Protein AF-A0A372F3M9-F1 (afdb_monomer_lite)

Structure (mmCIF, N/CA/C/O backbone):
data_AF-A0A372F3M9-F1
#
_entry.id   AF-A0A372F3M9-F1
#
loop_
_atom_site.group_PDB
_atom_site.id
_atom_site.type_symbol
_atom_site.label_atom_id
_atom_site.label_alt_id
_atom_site.label_comp_id
_atom_site.label_asym_id
_atom_site.label_entity_id
_atom_site.label_seq_id
_atom_site.pdbx_PDB_ins_code
_atom_site.Cartn_x
_atom_site.Cartn_y
_atom_site.Cartn_z
_atom_site.occupancy
_atom_site.B_iso_or_equiv
_atom_site.auth_seq_id
_atom_site.auth_comp_id
_atom_site.auth_asym_id
_atom_site.auth_atom_id
_atom_site.pdbx_PDB_model_num
ATOM 1 N N . MET A 1 1 ? -15.211 4.109 11.222 1.00 83.38 1 MET A N 1
ATOM 2 C CA . MET A 1 1 ? -14.859 4.127 9.775 1.00 83.38 1 MET A CA 1
ATOM 3 C C . MET A 1 1 ? -13.417 4.580 9.671 1.00 83.38 1 MET A C 1
ATOM 5 O O . MET A 1 1 ? -13.068 5.507 10.388 1.00 83.38 1 MET A O 1
ATOM 9 N N . ILE A 1 2 ? -12.592 3.945 8.837 1.00 93.12 2 ILE A N 1
ATOM 10 C CA . ILE A 1 2 ? -11.180 4.319 8.678 1.00 93.12 2 ILE A CA 1
ATOM 11 C C . ILE A 1 2 ? -10.982 5.019 7.333 1.00 93.12 2 ILE A C 1
ATOM 13 O O . ILE A 1 2 ? -11.545 4.589 6.329 1.00 93.12 2 ILE A O 1
ATOM 17 N N . SER A 1 3 ? -10.178 6.078 7.316 1.00 93.69 3 SER A N 1
ATOM 18 C CA . SER A 1 3 ? -9.719 6.736 6.094 1.00 93.69 3 SER A CA 1
ATOM 19 C C . SER A 1 3 ? -8.214 6.981 6.159 1.00 93.69 3 SER A C 1
ATOM 21 O O . SER A 1 3 ? -7.591 6.838 7.214 1.00 93.69 3 SER A O 1
ATOM 23 N N . TRP A 1 4 ? -7.617 7.341 5.030 1.00 94.00 4 TRP A N 1
ATOM 24 C CA . TRP A 1 4 ? -6.223 7.757 4.959 1.00 94.00 4 TRP A CA 1
ATOM 25 C C . TRP A 1 4 ? -6.088 9.068 4.194 1.00 94.00 4 TRP A C 1
ATOM 27 O O . TRP A 1 4 ? -6.935 9.432 3.383 1.00 94.00 4 TRP A O 1
ATOM 37 N N . TYR A 1 5 ? -4.998 9.776 4.462 1.00 90.88 5 TYR A N 1
ATOM 38 C CA . TYR A 1 5 ? -4.604 10.971 3.730 1.00 90.88 5 TYR A CA 1
ATOM 39 C C . TYR A 1 5 ? -3.080 11.078 3.682 1.00 90.88 5 TYR A C 1
ATOM 41 O O . TYR A 1 5 ? -2.371 10.560 4.552 1.00 90.88 5 TYR A O 1
ATOM 49 N N . THR A 1 6 ? -2.572 11.751 2.653 1.00 87.19 6 THR A N 1
ATOM 50 C CA . THR A 1 6 ? -1.146 12.063 2.514 1.00 87.19 6 THR A CA 1
ATOM 51 C C . THR A 1 6 ? -0.863 13.501 2.946 1.00 87.19 6 THR A C 1
ATOM 53 O O . THR A 1 6 ? -1.686 14.392 2.740 1.00 87.19 6 THR A O 1
ATOM 56 N N . GLY A 1 7 ? 0.267 13.712 3.627 1.00 69.81 7 GLY A N 1
ATOM 57 C CA . GLY A 1 7 ? 0.604 14.969 4.311 1.00 69.81 7 GLY A CA 1
ATOM 58 C C . GLY A 1 7 ? 1.352 16.016 3.472 1.00 69.81 7 GLY A C 1
ATOM 59 O O . GLY A 1 7 ? 1.883 15.714 2.409 1.00 69.81 7 GLY A O 1
ATOM 60 N N . LYS A 1 8 ? 1.376 17.254 3.996 1.00 61.81 8 LYS A N 1
ATOM 61 C CA . LYS A 1 8 ? 1.950 18.477 3.398 1.00 61.81 8 LYS A CA 1
ATOM 62 C C . LYS A 1 8 ? 3.488 18.527 3.433 1.00 61.81 8 LYS A C 1
ATOM 64 O O . LYS A 1 8 ? 4.123 17.716 4.103 1.00 61.81 8 LYS A O 1
ATOM 69 N N . GLU A 1 9 ? 4.056 19.551 2.793 1.00 48.72 9 GLU A N 1
ATOM 70 C CA . GLU A 1 9 ? 5.487 19.898 2.785 1.00 48.72 9 GLU A CA 1
ATOM 71 C C . GLU A 1 9 ? 6.161 19.707 4.166 1.00 48.72 9 GLU A C 1
ATOM 73 O O . GLU A 1 9 ? 5.667 20.204 5.183 1.00 48.72 9 GLU A O 1
ATOM 78 N N . LYS A 1 10 ? 7.280 18.963 4.198 1.00 58.69 10 LYS A N 1
ATOM 79 C CA . LYS A 1 10 ? 8.049 18.545 5.397 1.00 58.69 10 LYS A CA 1
ATOM 80 C C . LYS A 1 10 ? 7.374 17.514 6.323 1.00 58.69 10 LYS A C 1
ATOM 82 O O . LYS A 1 10 ? 7.898 17.228 7.396 1.00 58.69 10 LYS A O 1
ATOM 87 N N . ALA A 1 11 ? 6.243 16.930 5.922 1.00 70.44 11 ALA A N 1
ATOM 88 C CA . ALA A 1 11 ? 5.576 15.824 6.621 1.00 70.44 11 ALA A CA 1
ATOM 89 C C . ALA A 1 11 ? 4.941 14.819 5.637 1.00 70.44 11 ALA A C 1
ATOM 91 O O . ALA A 1 11 ? 3.813 14.353 5.849 1.00 70.44 11 ALA A O 1
ATOM 92 N N . SER A 1 12 ? 5.665 14.520 4.555 1.00 82.19 12 SER A N 1
ATOM 93 C CA . SER A 1 12 ? 5.285 13.555 3.520 1.00 82.19 12 SER A CA 1
ATOM 94 C C . SER A 1 12 ? 5.099 12.155 4.106 1.00 82.19 12 SER A C 1
ATOM 96 O O . SER A 1 12 ? 5.841 11.734 4.995 1.00 82.19 12 SER A O 1
ATOM 98 N N . GLY A 1 13 ? 4.097 11.431 3.614 1.00 91.31 13 GLY A N 1
ATOM 99 C CA . GLY A 1 13 ? 3.793 10.082 4.077 1.00 91.31 13 GLY A CA 1
ATOM 100 C C . GLY A 1 13 ? 2.300 9.791 4.146 1.00 91.31 13 GLY A C 1
ATOM 101 O O . GLY A 1 13 ? 1.482 10.581 3.674 1.00 91.31 13 GLY A O 1
ATOM 102 N N . ILE A 1 14 ? 1.951 8.659 4.754 1.00 93.88 14 ILE A N 1
ATOM 103 C CA . ILE A 1 14 ? 0.580 8.149 4.856 1.00 93.88 14 ILE A CA 1
ATOM 104 C C . ILE A 1 14 ? 0.115 8.246 6.304 1.00 93.88 14 ILE A C 1
ATOM 106 O O . ILE A 1 14 ? 0.704 7.645 7.201 1.00 93.88 14 ILE A O 1
ATOM 110 N N . LYS A 1 15 ? -0.986 8.955 6.540 1.00 93.50 15 LYS A N 1
ATOM 111 C CA . LYS A 1 15 ? -1.666 8.986 7.836 1.00 93.50 15 LYS A CA 1
ATOM 112 C C . LYS A 1 15 ? -3.009 8.295 7.706 1.00 93.50 15 LYS A C 1
ATOM 114 O O . LYS A 1 15 ? -3.743 8.540 6.755 1.00 93.50 15 LYS A O 1
ATOM 119 N N . VAL A 1 16 ? -3.323 7.442 8.670 1.00 94.00 16 VAL A N 1
ATOM 120 C CA . VAL A 1 16 ? -4.595 6.727 8.764 1.00 94.00 16 VAL A CA 1
ATOM 121 C C . VAL A 1 16 ? -5.340 7.265 9.972 1.00 94.00 16 VAL A C 1
ATOM 123 O O . VAL A 1 16 ? -4.763 7.362 11.056 1.00 94.00 16 VAL A O 1
ATOM 126 N N . CYS A 1 17 ? -6.609 7.617 9.797 1.00 93.44 17 CYS A N 1
ATOM 127 C CA . CYS A 1 17 ? -7.458 8.123 10.863 1.00 93.44 17 CYS A CA 1
ATOM 128 C C . CYS A 1 17 ? -8.726 7.291 11.027 1.00 93.44 17 CYS A C 1
ATOM 130 O O . CYS A 1 17 ? -9.312 6.796 10.062 1.00 93.44 17 CYS A O 1
ATOM 132 N N . ASP A 1 18 ? -9.165 7.182 12.275 1.00 92.50 18 ASP A N 1
ATOM 133 C CA . ASP A 1 18 ? -10.537 6.819 12.576 1.00 92.50 18 ASP A CA 1
ATOM 134 C C . ASP A 1 18 ? -11.417 8.062 12.386 1.00 92.50 18 ASP A C 1
ATOM 136 O O . ASP A 1 18 ? -11.262 9.067 13.077 1.00 92.50 18 ASP A O 1
ATOM 140 N N . VAL A 1 19 ? -12.328 8.002 11.416 1.00 91.19 19 VAL A N 1
ATOM 141 C CA . VAL A 1 19 ? -13.180 9.126 10.999 1.00 91.19 19 VAL A CA 1
ATOM 142 C C . VAL A 1 19 ? -14.168 9.523 12.095 1.00 91.19 19 VAL A C 1
ATOM 144 O O . VAL A 1 19 ? -14.481 10.698 12.239 1.00 91.19 19 VAL A O 1
ATOM 147 N N . SER A 1 20 ? -14.643 8.562 12.888 1.00 91.56 20 SER A N 1
ATOM 148 C CA . SER A 1 20 ? -15.614 8.810 13.961 1.00 91.56 20 SER A CA 1
ATOM 149 C C . SER A 1 20 ? -15.022 9.606 15.119 1.00 91.56 20 SER A C 1
ATOM 151 O O . SER A 1 20 ? -15.699 10.441 15.706 1.00 91.56 20 SER A O 1
ATOM 153 N N . SER A 1 21 ? -13.763 9.342 15.454 1.00 92.94 21 SER A N 1
ATOM 154 C CA . SER A 1 21 ? -13.059 9.992 16.560 1.00 92.94 21 SER A CA 1
ATOM 155 C C . SER A 1 21 ? -12.125 11.116 16.113 1.00 92.94 21 SER A C 1
ATOM 157 O O . SER A 1 21 ? -11.627 11.860 16.956 1.00 92.94 21 SER A O 1
ATOM 159 N N . GLY A 1 22 ? -11.827 11.214 14.814 1.00 89.19 22 GLY A N 1
ATOM 160 C CA . GLY A 1 22 ? -10.824 12.126 14.258 1.00 89.19 22 GLY A CA 1
ATOM 161 C C . GLY A 1 22 ? -9.379 11.779 14.637 1.00 89.19 22 GLY A C 1
ATOM 162 O O . GLY A 1 22 ? -8.460 12.533 14.315 1.00 89.19 22 GLY A O 1
ATOM 163 N N . LYS A 1 23 ? -9.142 10.657 15.328 1.00 90.94 23 LYS A N 1
ATOM 164 C CA . LYS A 1 23 ? -7.816 10.290 15.836 1.00 90.94 23 LYS A CA 1
ATOM 165 C C . LYS A 1 23 ? -6.979 9.613 14.758 1.00 90.94 23 LYS A C 1
ATOM 167 O O . LYS A 1 23 ? -7.470 8.773 14.006 1.00 90.94 23 LYS A O 1
ATOM 172 N N . ILE A 1 24 ? -5.687 9.936 14.725 1.00 90.75 24 ILE A N 1
ATOM 173 C CA . ILE A 1 24 ? -4.701 9.203 13.923 1.00 90.75 24 ILE A CA 1
ATOM 174 C C . ILE A 1 24 ? -4.461 7.843 14.585 1.00 90.75 24 ILE A C 1
ATOM 176 O O . ILE A 1 24 ? -4.128 7.780 15.766 1.00 90.75 24 ILE A O 1
ATOM 180 N N . VAL A 1 25 ? -4.620 6.768 13.815 1.00 90.88 25 VAL A N 1
ATOM 181 C CA . VAL A 1 25 ? -4.426 5.379 14.264 1.00 90.88 25 VAL A CA 1
ATOM 182 C C . VAL A 1 25 ? -3.159 4.742 13.688 1.00 90.88 25 VAL A C 1
ATOM 184 O O . VAL A 1 25 ? -2.678 3.751 14.222 1.00 90.88 25 VAL A O 1
ATOM 187 N N . ASN A 1 26 ? -2.600 5.310 12.613 1.00 90.62 26 ASN A N 1
ATOM 188 C CA . ASN A 1 26 ? -1.291 4.941 12.069 1.00 90.62 26 ASN A CA 1
ATOM 189 C C . ASN A 1 26 ? -0.676 6.134 11.324 1.00 90.62 26 ASN A C 1
ATOM 191 O O . ASN A 1 26 ? -1.397 6.887 10.666 1.00 90.62 26 ASN A O 1
ATOM 195 N N . ALA A 1 27 ? 0.648 6.278 11.370 1.00 89.94 27 ALA A N 1
ATOM 196 C CA . ALA A 1 27 ? 1.371 7.290 10.608 1.00 89.94 27 ALA A CA 1
ATOM 197 C C . ALA A 1 27 ? 2.697 6.738 10.062 1.00 89.94 27 ALA A C 1
ATOM 199 O O . ALA A 1 27 ? 3.644 6.544 10.815 1.00 89.94 27 ALA A O 1
ATOM 200 N N . GLU A 1 28 ? 2.770 6.564 8.742 1.00 89.56 28 GLU A N 1
ATOM 201 C CA . GLU A 1 28 ? 4.011 6.299 8.011 1.00 89.56 28 GLU A CA 1
ATOM 202 C C . GLU A 1 28 ? 4.557 7.606 7.460 1.00 89.56 28 GLU A C 1
ATOM 204 O O . GLU A 1 28 ? 4.216 8.002 6.347 1.00 89.56 28 GLU A O 1
ATOM 209 N N . ILE A 1 29 ? 5.374 8.303 8.246 1.00 89.62 29 ILE A N 1
ATOM 210 C CA . ILE A 1 29 ? 5.986 9.568 7.827 1.00 89.62 29 ILE A CA 1
ATOM 211 C C . ILE A 1 29 ? 7.277 9.257 7.074 1.00 89.62 29 ILE A C 1
ATOM 213 O O . ILE A 1 29 ? 8.326 9.030 7.672 1.00 89.62 29 ILE A O 1
ATOM 217 N N . SER A 1 30 ? 7.172 9.174 5.752 1.00 89.38 30 SER A N 1
ATOM 218 C CA . SER A 1 30 ? 8.281 8.867 4.859 1.00 89.38 30 SER A CA 1
ATOM 219 C C . SER A 1 30 ? 7.951 9.313 3.438 1.00 89.38 30 SER A C 1
ATOM 221 O O . SER A 1 30 ? 6.853 9.078 2.941 1.00 89.38 30 SER A O 1
ATOM 223 N N . GLU A 1 31 ? 8.925 9.892 2.744 1.00 89.19 31 GLU A N 1
ATOM 224 C CA . GLU A 1 31 ? 8.826 10.189 1.306 1.00 89.19 31 GLU A CA 1
ATOM 225 C C . GLU A 1 31 ? 8.895 8.925 0.441 1.00 89.19 31 GLU A C 1
ATOM 227 O O . GLU A 1 31 ? 8.570 8.949 -0.743 1.00 89.19 31 GLU A O 1
ATOM 232 N N . LYS A 1 32 ? 9.293 7.797 1.040 1.00 93.19 32 LYS A N 1
ATOM 233 C CA . LYS A 1 32 ? 9.405 6.512 0.348 1.00 93.19 32 LYS A CA 1
ATOM 234 C C . LYS A 1 32 ? 8.053 5.855 0.120 1.00 93.19 32 LYS A C 1
ATOM 236 O O . LYS A 1 32 ? 7.964 4.989 -0.743 1.00 93.19 32 LYS A O 1
ATOM 241 N N . VAL A 1 33 ? 7.025 6.219 0.887 1.00 94.25 33 VAL A N 1
ATOM 242 C CA . VAL A 1 33 ? 5.709 5.577 0.807 1.00 94.25 33 VAL A CA 1
ATOM 243 C C . VAL A 1 33 ? 4.755 6.393 -0.057 1.00 94.25 33 VAL A C 1
ATOM 245 O O . VAL A 1 33 ? 4.610 7.602 0.114 1.00 94.25 33 VAL A O 1
ATOM 248 N N . LYS A 1 34 ? 4.085 5.731 -0.998 1.00 94.06 34 LYS A N 1
ATOM 249 C CA . LYS A 1 34 ? 3.184 6.373 -1.959 1.00 94.06 34 LYS A CA 1
ATOM 250 C C . LYS A 1 34 ? 2.042 5.452 -2.364 1.00 94.06 34 LYS A C 1
ATOM 252 O O . LYS A 1 34 ? 2.078 4.248 -2.118 1.00 94.06 34 LYS A O 1
ATOM 257 N N . GLN A 1 35 ? 1.042 6.035 -3.024 1.00 95.38 35 GLN A N 1
ATOM 258 C CA . GLN A 1 35 ? -0.099 5.312 -3.601 1.00 95.38 35 GLN A CA 1
ATOM 259 C C . GLN A 1 35 ? -0.823 4.412 -2.577 1.00 95.38 35 GLN A C 1
ATOM 261 O O . GLN A 1 35 ? -1.002 3.220 -2.828 1.00 95.38 35 GLN A O 1
ATOM 266 N N . PRO A 1 36 ? -1.198 4.938 -1.395 1.00 96.81 36 PRO A N 1
ATOM 267 C CA . PRO A 1 36 ? -1.889 4.134 -0.399 1.00 96.81 36 PRO A CA 1
ATOM 268 C C . PRO A 1 36 ? -3.281 3.703 -0.872 1.00 96.81 36 PRO A C 1
ATOM 270 O O . PRO A 1 36 ? -3.984 4.437 -1.567 1.00 96.81 36 PRO A O 1
ATOM 273 N N . GLN A 1 37 ? -3.699 2.525 -0.424 1.00 97.50 37 GLN A N 1
ATOM 274 C CA . GLN A 1 37 ? -5.074 2.037 -0.464 1.00 97.50 37 GLN A CA 1
ATOM 275 C C . GLN A 1 37 ? -5.387 1.317 0.845 1.00 97.50 37 GLN A C 1
ATOM 277 O O . GLN A 1 37 ? -4.497 0.757 1.485 1.00 97.50 37 GLN A O 1
ATOM 282 N N . ILE A 1 38 ? -6.654 1.310 1.251 1.00 96.88 38 ILE A N 1
ATOM 283 C CA . ILE A 1 38 ? -7.074 0.740 2.532 1.00 96.88 38 ILE A CA 1
ATOM 284 C C . ILE A 1 38 ? -8.317 -0.122 2.365 1.00 96.88 38 ILE A C 1
ATOM 286 O O . ILE A 1 38 ? -9.164 0.144 1.515 1.00 96.88 38 ILE A O 1
ATOM 290 N N . THR A 1 39 ? -8.452 -1.139 3.207 1.00 96.31 39 THR A N 1
ATOM 291 C CA . THR A 1 39 ? -9.702 -1.879 3.359 1.00 96.31 39 THR A CA 1
ATOM 292 C C . THR A 1 39 ? -9.880 -2.340 4.801 1.00 96.31 39 THR A C 1
ATOM 294 O O . THR A 1 39 ? -8.897 -2.517 5.521 1.00 96.31 39 THR A O 1
ATOM 297 N N . THR A 1 40 ? -11.123 -2.544 5.232 1.00 94.31 40 THR A N 1
ATOM 298 C CA . THR A 1 40 ? -11.450 -2.963 6.601 1.00 94.31 40 THR A CA 1
ATOM 299 C C . THR A 1 40 ? -12.443 -4.115 6.565 1.00 94.31 40 THR A C 1
ATOM 301 O O . THR A 1 40 ? -13.507 -3.987 5.964 1.00 94.31 40 THR A O 1
ATOM 304 N N . THR A 1 41 ? -12.108 -5.238 7.207 1.00 92.69 41 THR A N 1
ATOM 305 C CA . THR A 1 41 ? -12.964 -6.428 7.292 1.00 92.69 41 THR A CA 1
ATOM 306 C C . THR A 1 41 ? -14.241 -6.139 8.081 1.00 92.69 41 THR A C 1
ATOM 308 O O . THR A 1 41 ? -14.319 -5.187 8.856 1.00 92.69 41 THR A O 1
ATOM 311 N N . LYS A 1 42 ? -15.248 -7.014 7.954 1.00 89.44 42 LYS A N 1
ATOM 312 C CA . LYS A 1 42 ? -16.469 -6.929 8.776 1.00 89.44 42 LYS A CA 1
ATOM 313 C C . LYS A 1 42 ? -16.189 -7.028 10.283 1.00 89.44 42 LYS A C 1
ATOM 315 O O . LYS A 1 42 ? -16.963 -6.497 11.066 1.00 89.44 42 LYS A O 1
ATOM 320 N N . ALA A 1 43 ? -15.093 -7.684 10.671 1.00 89.06 43 ALA A N 1
ATOM 321 C CA . ALA A 1 43 ? -14.648 -7.799 12.060 1.00 89.06 43 ALA A CA 1
ATOM 322 C C . ALA A 1 43 ? -13.847 -6.573 12.550 1.00 89.06 43 ALA A C 1
ATOM 324 O O . ALA A 1 43 ? -13.431 -6.540 13.703 1.00 89.06 43 ALA A O 1
ATOM 325 N N . GLY A 1 44 ? -13.623 -5.568 11.694 1.00 89.75 44 GLY A N 1
ATOM 326 C CA . GLY A 1 44 ? -12.912 -4.335 12.044 1.00 89.75 44 GLY A CA 1
ATOM 327 C C . GLY A 1 44 ? -11.397 -4.377 11.824 1.00 89.75 44 GLY A C 1
ATOM 328 O O . GLY A 1 44 ? -10.713 -3.389 12.089 1.00 89.75 44 GLY A O 1
ATOM 329 N N . GLU A 1 45 ? -10.849 -5.475 11.300 1.00 92.38 45 GLU A N 1
ATOM 330 C CA . GLU A 1 45 ? -9.423 -5.551 10.973 1.00 92.38 45 GLU A CA 1
ATOM 331 C C . GLU A 1 45 ? -9.123 -4.710 9.737 1.00 92.38 45 GLU A C 1
ATOM 333 O O . GLU A 1 45 ? -9.773 -4.860 8.704 1.00 92.38 45 GLU A O 1
ATOM 338 N N . THR A 1 46 ? -8.135 -3.825 9.825 1.00 95.62 46 THR A N 1
ATOM 339 C CA . THR A 1 46 ? -7.826 -2.892 8.739 1.00 95.62 46 THR A CA 1
ATOM 340 C C . THR A 1 46 ? -6.493 -3.229 8.095 1.00 95.62 46 THR A C 1
ATOM 342 O O . THR A 1 46 ? -5.498 -3.454 8.780 1.00 95.62 46 THR A O 1
ATOM 345 N N . PHE A 1 47 ? -6.473 -3.228 6.767 1.00 97.12 47 PHE A N 1
ATOM 346 C CA . PHE A 1 47 ? -5.294 -3.473 5.955 1.00 97.12 47 PHE A CA 1
ATOM 347 C C . PHE A 1 47 ? -4.989 -2.247 5.107 1.00 97.12 47 PHE A C 1
ATOM 349 O O . PHE A 1 47 ? -5.855 -1.750 4.389 1.00 97.12 47 PHE A O 1
ATOM 356 N N . LEU A 1 48 ? -3.747 -1.786 5.181 1.00 97.69 48 LEU A N 1
ATOM 357 C CA . LEU A 1 48 ? -3.198 -0.707 4.375 1.00 97.69 48 LEU A CA 1
ATOM 358 C C . LEU A 1 48 ? -2.203 -1.315 3.384 1.00 97.69 48 LEU A C 1
ATOM 360 O O . LEU A 1 48 ? -1.320 -2.069 3.786 1.00 97.69 48 LEU A O 1
ATOM 364 N N . THR A 1 49 ? -2.311 -0.973 2.106 1.00 98.25 49 THR A N 1
ATOM 365 C CA . THR A 1 49 ? -1.275 -1.271 1.113 1.00 98.25 49 THR A CA 1
ATOM 366 C C . THR A 1 49 ? -0.730 0.016 0.520 1.00 98.25 49 THR A C 1
ATOM 368 O O . THR A 1 49 ? -1.445 1.013 0.447 1.00 98.25 49 THR A O 1
ATOM 371 N N . TYR A 1 50 ? 0.546 0.013 0.157 1.00 98.00 50 TYR A N 1
ATOM 372 C CA . TYR A 1 50 ? 1.240 1.142 -0.452 1.00 98.00 50 TYR A CA 1
ATOM 373 C C . TYR A 1 50 ? 2.477 0.643 -1.199 1.00 98.00 50 TYR A C 1
ATOM 375 O O . TYR A 1 50 ? 2.990 -0.445 -0.920 1.00 98.00 50 TYR A O 1
ATOM 383 N N . ALA A 1 51 ? 2.961 1.448 -2.140 1.00 97.81 51 ALA A N 1
ATOM 384 C CA . ALA A 1 51 ? 4.269 1.251 -2.743 1.00 97.81 51 ALA A CA 1
ATOM 385 C C . ALA A 1 51 ? 5.332 1.936 -1.873 1.00 97.81 51 ALA A C 1
ATOM 387 O O . ALA A 1 51 ? 5.150 3.079 -1.450 1.00 97.81 51 ALA A O 1
ATOM 388 N N . GLU A 1 52 ? 6.433 1.243 -1.605 1.00 97.38 52 GLU A N 1
ATOM 389 C CA . GLU A 1 52 ? 7.550 1.729 -0.800 1.00 97.38 52 GLU A CA 1
ATOM 390 C C . GLU A 1 52 ? 8.847 1.695 -1.599 1.00 97.38 52 GLU A C 1
ATOM 392 O O . GLU A 1 52 ? 9.276 0.636 -2.052 1.00 97.38 52 GLU A O 1
ATOM 397 N N . ALA A 1 53 ? 9.490 2.848 -1.742 1.00 96.50 53 ALA A N 1
ATOM 398 C CA . ALA A 1 53 ? 10.810 2.962 -2.335 1.00 96.50 53 ALA A CA 1
ATOM 399 C C . ALA A 1 53 ? 11.862 2.229 -1.493 1.00 96.50 53 ALA A C 1
ATOM 401 O O . ALA A 1 53 ? 12.054 2.514 -0.306 1.00 96.50 53 ALA A O 1
ATOM 402 N N . LYS A 1 54 ? 12.583 1.313 -2.132 1.00 95.81 54 LYS A N 1
ATOM 403 C CA . LYS A 1 54 ? 13.667 0.528 -1.551 1.00 95.81 54 LYS A CA 1
ATOM 404 C C . LYS A 1 54 ? 14.922 0.642 -2.399 1.00 95.81 54 LYS A C 1
ATOM 406 O O . LYS A 1 54 ? 14.864 0.932 -3.589 1.00 95.81 54 LYS A O 1
ATOM 411 N N . HIS A 1 55 ? 16.054 0.397 -1.751 1.00 93.31 55 HIS A N 1
ATOM 412 C CA . HIS A 1 55 ? 17.343 0.275 -2.409 1.00 93.31 55 HIS A CA 1
ATOM 413 C C . HIS A 1 55 ? 18.017 -1.028 -1.987 1.00 93.31 55 HIS A C 1
ATOM 415 O O . HIS A 1 55 ? 17.864 -1.474 -0.845 1.00 93.31 55 HIS A O 1
ATOM 421 N N . LYS A 1 56 ? 18.763 -1.637 -2.905 1.00 91.25 56 LYS A N 1
ATOM 422 C CA . LYS A 1 56 ? 19.652 -2.764 -2.623 1.00 91.25 56 LYS A CA 1
ATOM 423 C C . LYS A 1 56 ? 20.941 -2.558 -3.412 1.00 91.25 56 LYS A C 1
ATOM 425 O O . LYS A 1 56 ? 20.973 -2.784 -4.614 1.00 91.25 56 LYS A O 1
ATOM 430 N N . GLY A 1 57 ? 21.994 -2.112 -2.728 1.00 90.56 57 GLY A N 1
ATOM 431 C CA . GLY A 1 57 ? 23.180 -1.605 -3.418 1.00 90.56 57 GLY A CA 1
ATOM 432 C C . GLY A 1 57 ? 22.815 -0.366 -4.236 1.00 90.56 57 GLY A C 1
ATOM 433 O O . GLY A 1 57 ? 22.239 0.572 -3.686 1.00 90.56 57 GLY A O 1
ATOM 434 N N . GLU A 1 58 ? 23.111 -0.396 -5.532 1.00 89.00 58 GLU A N 1
ATOM 435 C CA . GLU A 1 58 ? 22.810 0.688 -6.479 1.00 89.00 58 GLU A CA 1
ATOM 436 C C . GLU A 1 58 ? 21.406 0.585 -7.097 1.00 89.00 58 GLU A C 1
ATOM 438 O O . GLU A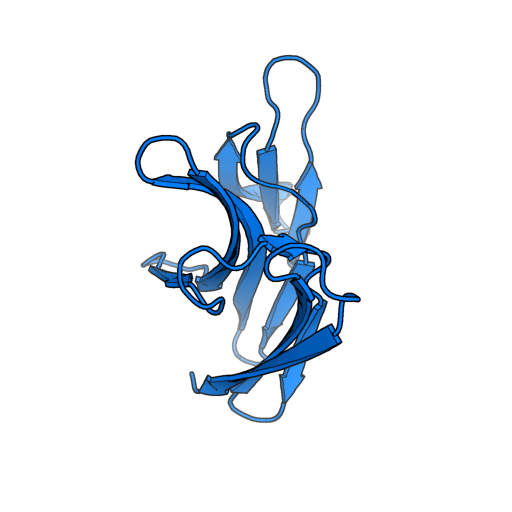 1 58 ? 20.930 1.529 -7.724 1.00 89.00 58 GLU A O 1
ATOM 443 N N . GLU A 1 59 ? 20.711 -0.538 -6.904 1.00 89.75 59 GLU A N 1
ATOM 444 C CA . GLU A 1 59 ? 19.381 -0.739 -7.470 1.00 89.75 59 GLU A CA 1
ATOM 445 C C . GLU A 1 59 ? 18.308 -0.038 -6.639 1.00 89.75 59 GLU A C 1
ATOM 447 O O . GLU A 1 59 ? 18.228 -0.224 -5.420 1.00 89.75 59 GLU A O 1
ATOM 452 N N . TYR A 1 60 ? 17.441 0.714 -7.316 1.00 92.50 60 TYR A N 1
ATOM 453 C CA . TYR A 1 60 ? 16.272 1.373 -6.745 1.00 92.50 60 TYR A CA 1
ATOM 454 C C . TYR A 1 60 ? 14.994 0.773 -7.333 1.00 92.50 60 TYR A C 1
ATOM 456 O O . TYR A 1 60 ? 14.847 0.676 -8.548 1.00 92.50 60 TYR A O 1
ATOM 464 N N . PHE A 1 61 ? 14.058 0.390 -6.469 1.00 95.50 61 PHE A N 1
ATOM 465 C CA . PHE A 1 61 ? 12.797 -0.233 -6.869 1.00 95.50 61 PHE A CA 1
ATOM 466 C C . PHE A 1 61 ? 11.698 0.081 -5.857 1.00 95.50 61 PHE A C 1
ATOM 468 O O . PHE A 1 61 ? 11.971 0.384 -4.693 1.00 95.50 61 PHE A O 1
ATOM 475 N N . HIS A 1 62 ? 10.437 -0.021 -6.266 1.00 97.56 62 HIS A N 1
ATOM 476 C CA . HIS A 1 62 ? 9.307 0.092 -5.352 1.00 97.56 62 HIS A CA 1
ATOM 477 C C . HIS A 1 62 ? 8.758 -1.290 -4.988 1.00 97.56 62 HIS A C 1
ATOM 479 O O . HIS A 1 62 ? 8.383 -2.080 -5.850 1.00 97.56 62 HIS A O 1
ATOM 485 N N . ALA A 1 63 ? 8.677 -1.581 -3.692 1.00 97.88 63 ALA A N 1
ATOM 486 C CA . ALA A 1 63 ? 8.068 -2.798 -3.174 1.00 97.88 63 ALA A CA 1
ATOM 487 C C . ALA A 1 63 ? 6.618 -2.547 -2.744 1.00 97.88 63 ALA A C 1
ATOM 489 O O . ALA A 1 63 ? 6.312 -1.502 -2.173 1.00 97.88 63 ALA A O 1
ATOM 490 N N . ILE A 1 64 ? 5.727 -3.522 -2.941 1.00 98.56 64 ILE A N 1
ATOM 491 C CA . ILE A 1 64 ? 4.343 -3.422 -2.454 1.00 98.56 64 ILE A CA 1
ATOM 492 C C . ILE A 1 64 ? 4.269 -3.944 -1.028 1.00 98.56 64 ILE A C 1
ATOM 494 O O . ILE A 1 64 ? 4.444 -5.140 -0.785 1.00 98.56 64 ILE A O 1
ATOM 498 N N . ALA A 1 65 ? 3.994 -3.049 -0.087 1.00 98.12 65 ALA A N 1
ATOM 499 C CA . ALA A 1 65 ? 3.748 -3.388 1.302 1.00 98.12 65 ALA A CA 1
ATOM 500 C C . ALA A 1 65 ? 2.263 -3.703 1.518 1.00 98.12 65 ALA A C 1
ATOM 502 O O . ALA A 1 65 ? 1.381 -3.027 0.986 1.00 98.12 65 ALA A O 1
ATOM 503 N N . LEU A 1 66 ? 1.983 -4.705 2.347 1.00 98.19 66 LEU A N 1
ATOM 504 C CA . LEU A 1 66 ? 0.681 -4.943 2.954 1.00 98.19 66 LEU A CA 1
ATOM 505 C C . LEU A 1 66 ? 0.853 -4.924 4.466 1.00 98.19 66 LEU A C 1
ATOM 507 O O . LEU A 1 66 ? 1.589 -5.729 5.038 1.00 98.19 66 LEU A O 1
ATOM 511 N N . ARG A 1 67 ? 0.145 -4.009 5.111 1.00 97.00 67 ARG A N 1
ATOM 512 C CA . ARG A 1 67 ? 0.223 -3.769 6.539 1.00 97.00 67 ARG A CA 1
ATOM 513 C C . ARG A 1 67 ? -1.114 -4.042 7.206 1.00 97.00 67 ARG A C 1
ATOM 515 O O . ARG A 1 67 ? -2.114 -3.425 6.852 1.00 97.00 67 ARG A O 1
ATOM 522 N N . LYS A 1 68 ? -1.116 -4.919 8.208 1.00 95.69 68 LYS A N 1
ATOM 523 C CA . LYS A 1 68 ? -2.247 -5.106 9.125 1.00 95.69 68 LYS A CA 1
ATOM 524 C C . LYS A 1 68 ? -2.153 -4.050 10.226 1.00 95.69 68 LYS A C 1
ATOM 526 O O . LYS A 1 68 ? -1.138 -3.973 10.920 1.00 95.69 68 LYS A O 1
ATOM 531 N N . LEU A 1 69 ? -3.184 -3.220 10.345 1.00 93.44 69 LEU A N 1
ATOM 532 C CA . LEU A 1 69 ? -3.329 -2.210 11.391 1.00 93.44 69 LEU A CA 1
ATOM 533 C C . LEU A 1 69 ? -4.078 -2.807 12.588 1.00 93.44 69 LEU A C 1
ATOM 5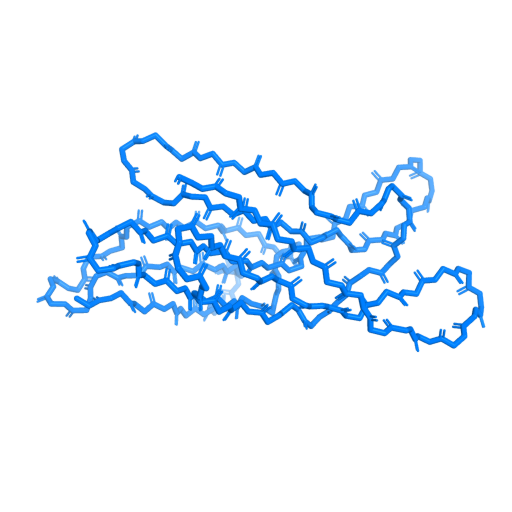35 O O . LEU A 1 69 ? -4.944 -3.667 12.429 1.00 93.44 69 LEU A O 1
ATOM 539 N N . GLY A 1 70 ? -3.752 -2.338 13.789 1.00 85.69 70 GLY A N 1
ATOM 540 C CA . GLY A 1 70 ? -4.327 -2.817 15.044 1.00 85.69 70 GLY A CA 1
ATOM 541 C C . GLY A 1 70 ? -3.334 -2.663 16.193 1.00 85.69 70 GLY A C 1
ATOM 542 O O . GLY A 1 70 ? -2.366 -1.916 16.078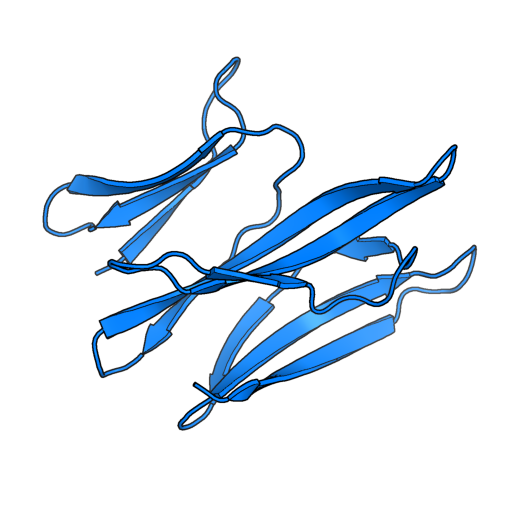 1.00 85.69 70 GLY A O 1
ATOM 543 N N . ALA A 1 71 ? -3.548 -3.399 17.287 1.00 80.19 71 ALA A N 1
ATOM 544 C CA . ALA A 1 71 ? -2.667 -3.353 18.459 1.00 80.19 71 ALA A CA 1
ATOM 545 C C . ALA A 1 71 ? -1.229 -3.813 18.151 1.00 80.19 71 ALA A C 1
ATOM 547 O O . ALA A 1 71 ? -0.272 -3.274 18.699 1.00 80.19 71 ALA A O 1
ATOM 548 N N . LYS A 1 72 ? -1.074 -4.791 17.248 1.00 86.81 72 LYS A N 1
ATOM 549 C CA . LYS A 1 72 ? 0.222 -5.238 16.732 1.00 86.81 72 LYS A CA 1
ATOM 550 C C . LYS A 1 72 ? 0.277 -4.979 15.234 1.00 86.81 72 LYS A C 1
ATOM 552 O O . LYS A 1 72 ? -0.318 -5.716 14.451 1.00 86.81 72 LYS A O 1
ATOM 557 N N . ILE A 1 73 ? 0.996 -3.929 14.854 1.00 90.88 73 ILE A N 1
ATOM 558 C CA . ILE A 1 73 ? 1.231 -3.598 13.450 1.00 90.88 73 ILE A CA 1
ATOM 559 C C . ILE A 1 73 ? 2.195 -4.630 12.861 1.00 90.88 73 ILE A C 1
ATOM 561 O O . ILE A 1 73 ? 3.258 -4.895 13.422 1.00 90.88 73 ILE A O 1
ATOM 565 N N . SER A 1 74 ? 1.833 -5.202 11.717 1.00 93.94 74 SER A N 1
ATOM 566 C CA . SER A 1 74 ? 2.702 -6.113 10.967 1.00 93.94 74 SER A CA 1
ATOM 567 C C . SER A 1 74 ? 2.681 -5.768 9.489 1.00 93.94 74 SER A C 1
ATOM 569 O O . SER A 1 74 ? 1.604 -5.555 8.931 1.00 93.94 74 SER A O 1
ATOM 571 N N . THR A 1 75 ? 3.852 -5.773 8.854 1.00 96.56 75 THR A N 1
ATOM 572 C CA . THR A 1 75 ? 4.006 -5.520 7.416 1.00 96.56 75 THR A CA 1
ATOM 573 C C . THR A 1 75 ? 4.616 -6.735 6.740 1.00 96.56 75 THR A C 1
ATOM 575 O O . THR A 1 75 ? 5.623 -7.261 7.209 1.00 96.56 75 THR A O 1
ATOM 578 N N . ILE A 1 76 ? 4.032 -7.143 5.618 1.00 97.25 76 ILE A N 1
ATOM 579 C CA . ILE A 1 76 ? 4.635 -8.083 4.675 1.00 97.25 76 ILE A CA 1
ATOM 580 C C . ILE A 1 76 ? 4.836 -7.385 3.332 1.00 97.25 76 ILE A C 1
ATOM 582 O O . ILE A 1 76 ? 4.072 -6.489 2.976 1.00 97.25 76 ILE A O 1
ATOM 586 N N . TYR A 1 77 ? 5.856 -7.793 2.582 1.00 97.56 77 TYR A N 1
ATOM 587 C CA . TYR A 1 77 ? 6.078 -7.307 1.221 1.00 97.56 77 TYR A CA 1
ATOM 588 C C . TYR A 1 77 ? 5.608 -8.363 0.227 1.00 97.56 77 TYR A C 1
ATOM 590 O O . TYR A 1 77 ? 5.978 -9.529 0.332 1.00 97.56 77 TYR A O 1
ATOM 598 N N . LEU A 1 78 ? 4.750 -7.948 -0.701 1.00 97.81 78 LEU A N 1
ATOM 599 C CA . LEU A 1 78 ? 4.071 -8.823 -1.657 1.00 97.81 78 LEU A CA 1
ATOM 600 C C . LEU A 1 78 ? 4.823 -8.951 -2.985 1.00 97.81 78 LEU A C 1
ATOM 602 O O . LEU A 1 78 ? 4.666 -9.947 -3.694 1.00 97.81 78 LEU A O 1
ATOM 606 N N . SER A 1 79 ? 5.618 -7.936 -3.314 1.00 95.88 79 SER A N 1
ATOM 607 C CA . SER A 1 79 ? 6.439 -7.871 -4.518 1.00 95.88 79 SER A CA 1
ATOM 608 C C . SER A 1 79 ? 7.676 -8.760 -4.416 1.00 95.88 79 SER A C 1
ATOM 610 O O . SER A 1 79 ? 8.262 -8.920 -3.344 1.00 95.88 79 SER A O 1
ATOM 612 N N . GLU A 1 80 ? 8.107 -9.286 -5.559 1.00 91.69 80 GLU A N 1
ATOM 613 C CA . GLU A 1 80 ? 9.399 -9.961 -5.683 1.00 91.69 80 GLU A CA 1
ATOM 614 C C . GLU A 1 80 ? 10.558 -8.981 -5.419 1.00 91.69 80 GLU A C 1
ATOM 616 O O . GLU A 1 80 ? 10.404 -7.776 -5.646 1.00 91.69 80 GLU A O 1
ATOM 621 N N . PRO A 1 81 ? 11.718 -9.463 -4.933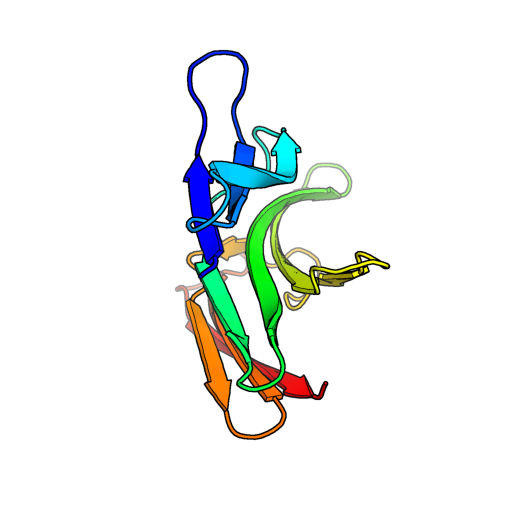 1.00 88.56 81 PRO A N 1
ATOM 622 C CA . PRO A 1 81 ? 12.902 -8.624 -4.791 1.00 88.56 81 PRO A CA 1
ATOM 623 C C . PRO A 1 81 ? 13.278 -7.962 -6.121 1.00 88.56 81 PRO A C 1
ATOM 625 O O . PRO A 1 81 ? 13.233 -8.622 -7.155 1.00 88.56 81 PRO A O 1
ATOM 628 N N . LEU A 1 82 ? 13.679 -6.688 -6.074 1.00 92.12 82 LEU A N 1
ATOM 629 C CA . LEU A 1 82 ? 14.172 -5.897 -7.217 1.00 92.12 82 LEU A CA 1
ATOM 630 C C . LEU A 1 82 ? 13.140 -5.584 -8.317 1.00 92.12 82 LEU A C 1
ATOM 632 O O . LEU A 1 82 ? 13.410 -4.761 -9.184 1.00 92.12 82 LEU A O 1
ATOM 636 N N . ALA A 1 83 ? 11.939 -6.165 -8.271 1.00 95.12 83 ALA A N 1
ATOM 637 C CA . ALA A 1 83 ? 10.863 -5.782 -9.175 1.00 95.12 83 ALA A CA 1
ATOM 638 C C . ALA A 1 83 ? 10.330 -4.387 -8.817 1.00 95.12 83 ALA A C 1
ATOM 640 O O . ALA A 1 83 ? 9.966 -4.137 -7.665 1.00 95.12 83 ALA A O 1
ATOM 641 N N . ASP A 1 84 ? 10.219 -3.506 -9.810 1.00 97.06 84 ASP A N 1
ATOM 642 C CA . ASP A 1 84 ? 9.657 -2.175 -9.618 1.00 97.06 84 ASP A CA 1
ATOM 643 C C . ASP A 1 84 ? 8.131 -2.236 -9.709 1.00 97.06 84 ASP A C 1
ATOM 645 O O . ASP A 1 84 ? 7.552 -2.430 -10.782 1.00 97.06 84 ASP A O 1
ATOM 649 N N . CYS A 1 85 ? 7.470 -2.147 -8.555 1.00 97.75 85 CYS A N 1
ATOM 650 C CA . CYS A 1 85 ? 6.035 -2.353 -8.431 1.00 97.75 85 CYS A CA 1
ATOM 651 C C . CYS A 1 85 ? 5.299 -1.078 -8.014 1.00 97.75 85 CYS A C 1
ATOM 653 O O . CYS A 1 85 ? 5.713 -0.364 -7.102 1.00 97.75 85 CYS A O 1
ATOM 655 N N . SER A 1 86 ? 4.149 -0.806 -8.625 1.00 97.31 86 SER A N 1
ATOM 656 C CA . SER A 1 86 ? 3.399 0.427 -8.364 1.00 97.31 86 SER A CA 1
ATOM 657 C C . SER A 1 86 ? 1.886 0.245 -8.462 1.00 97.31 86 SER A C 1
ATOM 659 O O . SER A 1 86 ? 1.387 -0.814 -8.840 1.00 97.31 86 SER A O 1
ATOM 661 N N . TYR A 1 87 ? 1.159 1.288 -8.062 1.00 97.56 87 TYR A N 1
ATOM 662 C CA . TYR A 1 87 ? -0.300 1.392 -8.139 1.00 97.56 87 TYR A CA 1
ATOM 663 C C . TYR A 1 87 ? -1.040 0.213 -7.485 1.00 97.56 87 TYR A C 1
ATOM 665 O O . TYR A 1 87 ? -1.871 -0.427 -8.135 1.00 97.56 87 TYR A O 1
ATOM 673 N N . PRO A 1 88 ? -0.756 -0.113 -6.208 1.00 98.38 88 PRO A N 1
ATOM 674 C CA . PRO A 1 88 ? -1.467 -1.193 -5.553 1.00 98.38 88 PRO A CA 1
ATOM 675 C C . PRO A 1 88 ? -2.952 -0.856 -5.407 1.00 98.38 88 PRO A C 1
ATOM 677 O O . PRO A 1 88 ? -3.323 0.276 -5.106 1.00 98.38 88 PRO A O 1
ATOM 680 N N . SER A 1 89 ? -3.793 -1.870 -5.567 1.00 98.50 89 SER A N 1
ATOM 681 C CA . SER A 1 89 ? -5.222 -1.852 -5.275 1.00 98.50 89 SER A CA 1
ATOM 682 C C . SER A 1 89 ? -5.553 -3.022 -4.362 1.00 98.50 89 SER A C 1
ATOM 684 O O . SER A 1 89 ? -5.083 -4.137 -4.590 1.00 98.50 89 SER A O 1
ATOM 686 N N . ILE A 1 90 ? -6.341 -2.774 -3.315 1.00 98.38 90 ILE A N 1
ATOM 687 C CA . ILE A 1 90 ? -6.713 -3.779 -2.317 1.00 98.38 90 ILE A CA 1
ATOM 688 C C . ILE A 1 90 ? -8.224 -3.955 -2.261 1.00 98.38 90 ILE A C 1
ATOM 690 O O . ILE A 1 90 ? -8.989 -2.997 -2.336 1.00 98.38 90 ILE A O 1
ATOM 694 N N . SER A 1 91 ? -8.669 -5.196 -2.102 1.00 97.94 91 SER A N 1
ATOM 695 C CA . SER A 1 91 ? -10.076 -5.531 -1.897 1.00 97.94 91 SER A CA 1
ATOM 696 C C . SER A 1 91 ? -10.224 -6.718 -0.955 1.00 97.94 91 SER A C 1
ATOM 698 O O . SER A 1 91 ? -9.371 -7.607 -0.906 1.00 97.94 91 SER A O 1
ATOM 700 N N . LEU A 1 92 ? -11.329 -6.749 -0.212 1.00 96.75 92 LEU A N 1
ATOM 701 C CA . LEU A 1 92 ? -11.698 -7.920 0.576 1.00 96.75 92 LEU A CA 1
ATOM 702 C C . LEU A 1 92 ? -12.192 -9.044 -0.329 1.00 96.75 92 LEU A C 1
ATOM 704 O O . LEU A 1 92 ? -12.966 -8.825 -1.258 1.00 96.75 92 LEU A O 1
ATOM 708 N N . TYR A 1 93 ? -11.810 -10.267 0.014 1.00 95.12 93 TYR A N 1
ATOM 709 C CA . TYR A 1 93 ? -12.290 -11.474 -0.632 1.00 95.12 93 TYR A CA 1
ATOM 710 C C . TYR A 1 93 ? -12.435 -12.598 0.395 1.00 95.12 93 TYR A C 1
ATOM 712 O O . TYR A 1 93 ? -11.482 -13.320 0.692 1.00 95.12 93 TYR A O 1
ATOM 720 N N . ARG A 1 94 ? -13.653 -12.771 0.924 1.00 91.81 94 ARG A N 1
ATOM 721 C CA . ARG A 1 94 ? -13.950 -13.736 2.002 1.00 91.81 94 ARG A CA 1
ATOM 722 C C . ARG A 1 94 ? -13.025 -13.477 3.210 1.00 91.81 94 ARG A C 1
ATOM 724 O O . ARG A 1 94 ? -12.978 -12.350 3.690 1.00 91.81 94 ARG A O 1
ATOM 731 N N . ASN A 1 95 ? -12.266 -14.482 3.648 1.00 94.00 95 ASN A N 1
ATOM 732 C CA . ASN A 1 95 ? -11.285 -14.401 4.740 1.00 94.00 95 ASN A CA 1
ATOM 733 C C . ASN A 1 95 ? -9.886 -14.082 4.187 1.00 94.00 95 ASN A C 1
ATOM 735 O O . ASN A 1 95 ? -8.898 -14.756 4.473 1.00 94.00 95 ASN A O 1
ATOM 739 N N . SER A 1 96 ? -9.809 -13.192 3.206 1.00 96.62 96 SER A N 1
ATOM 740 C CA . SER A 1 96 ? -8.553 -12.826 2.559 1.00 96.62 96 SER A CA 1
ATOM 741 C C . SER A 1 96 ? -8.624 -11.410 2.025 1.00 96.62 96 SER A C 1
ATOM 743 O O . SER A 1 96 ? -9.706 -10.880 1.767 1.00 96.62 96 SER A O 1
ATOM 745 N N . VAL A 1 97 ? -7.459 -10.813 1.823 1.00 97.50 97 VAL A N 1
ATOM 746 C CA . VAL A 1 97 ? -7.313 -9.628 0.982 1.00 97.50 97 VAL A CA 1
ATOM 747 C C . VAL A 1 97 ? -6.722 -10.037 -0.360 1.00 97.50 97 VAL A C 1
ATOM 749 O O . VAL A 1 97 ? -5.847 -10.904 -0.429 1.00 97.50 97 VAL A O 1
ATOM 752 N N . LEU A 1 98 ? -7.223 -9.427 -1.428 1.00 98.25 98 LEU A N 1
ATOM 753 C CA . LEU A 1 98 ? -6.614 -9.454 -2.751 1.00 98.25 98 LEU A CA 1
ATOM 754 C C . LEU A 1 98 ? -5.895 -8.129 -2.953 1.00 98.25 98 LEU A C 1
ATOM 756 O O . LEU A 1 98 ? -6.501 -7.076 -2.764 1.00 98.25 98 LEU A O 1
ATOM 760 N N . VAL A 1 99 ? -4.623 -8.195 -3.332 1.00 98.62 99 VAL A N 1
ATOM 761 C CA . VAL A 1 99 ? -3.828 -7.022 -3.693 1.00 98.62 99 VAL A CA 1
ATOM 762 C C . VAL A 1 99 ? -3.351 -7.195 -5.123 1.00 98.62 99 VAL A C 1
ATOM 764 O O . VAL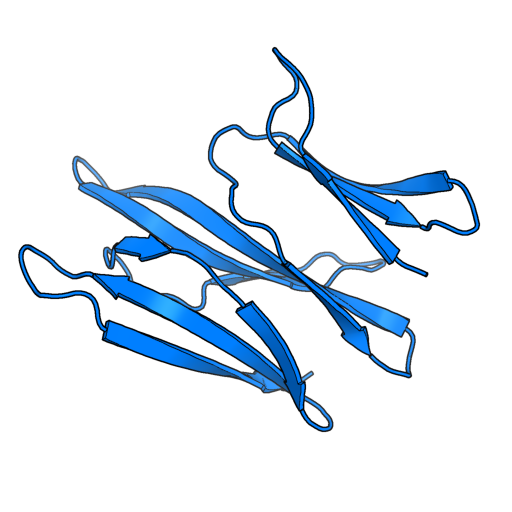 A 1 99 ? -2.592 -8.123 -5.395 1.00 98.62 99 VAL A O 1
ATOM 767 N N . ALA A 1 100 ? -3.805 -6.327 -6.021 1.00 98.56 100 ALA A N 1
ATOM 768 C CA . ALA A 1 100 ? -3.339 -6.241 -7.401 1.00 98.56 100 ALA A CA 1
ATOM 769 C C . ALA A 1 100 ? -2.411 -5.034 -7.560 1.00 98.56 100 ALA A C 1
ATOM 771 O O . ALA A 1 100 ? -2.601 -4.032 -6.877 1.00 98.56 100 ALA A O 1
ATOM 772 N N . TYR A 1 101 ? -1.402 -5.129 -8.419 1.00 98.62 101 TYR A N 1
ATOM 773 C CA . TYR A 1 101 ? -0.443 -4.050 -8.658 1.00 98.62 101 TYR A CA 1
ATOM 774 C C . TYR A 1 101 ? 0.253 -4.217 -10.008 1.00 98.62 101 TYR A C 1
ATOM 776 O O . TYR A 1 101 ? 0.306 -5.314 -10.572 1.00 98.62 101 TYR A O 1
ATOM 784 N N . GLU A 1 102 ? 0.802 -3.118 -10.514 1.00 98.25 102 GLU A N 1
ATOM 785 C CA . GLU A 1 102 ? 1.685 -3.126 -11.674 1.00 98.25 102 GLU A CA 1
ATOM 786 C C . GLU A 1 102 ? 3.067 -3.631 -11.252 1.00 98.25 102 GLU A C 1
ATOM 788 O O . GLU A 1 102 ? 3.603 -3.186 -10.236 1.00 98.25 102 GLU A O 1
ATOM 793 N N . LYS A 1 103 ? 3.645 -4.549 -12.026 1.00 97.81 103 LYS A N 1
ATOM 794 C CA . LYS A 1 103 ? 5.019 -5.037 -11.884 1.00 97.81 103 LYS A CA 1
ATOM 795 C C . LYS A 1 103 ? 5.784 -4.728 -13.164 1.00 97.81 103 LYS A C 1
ATOM 797 O O . LYS A 1 103 ? 5.353 -5.114 -14.250 1.00 97.81 103 LYS A O 1
ATOM 802 N N . ARG A 1 104 ? 6.955 -4.115 -13.014 1.00 95.62 104 ARG A N 1
ATOM 803 C CA . ARG A 1 104 ? 7.966 -3.979 -14.060 1.00 95.62 104 ARG A CA 1
ATOM 804 C C . ARG A 1 104 ? 9.262 -4.641 -13.608 1.00 95.62 104 ARG A C 1
ATOM 806 O O . ARG A 1 104 ? 9.664 -4.523 -12.453 1.00 95.62 104 ARG A O 1
ATOM 813 N N . MET A 1 105 ? 9.913 -5.339 -14.525 1.00 92.00 105 MET A N 1
ATOM 814 C CA . MET A 1 105 ? 11.277 -5.820 -14.353 1.00 92.00 105 MET A CA 1
ATOM 815 C C . MET A 1 105 ? 12.079 -5.400 -15.573 1.00 92.00 105 MET A C 1
ATOM 817 O O . MET A 1 105 ? 11.632 -5.605 -16.699 1.00 92.00 105 MET A O 1
ATOM 821 N N . ASN A 1 106 ? 13.259 -4.828 -15.343 1.00 86.62 106 ASN A N 1
ATOM 822 C CA . ASN A 1 106 ? 14.133 -4.342 -16.408 1.00 86.62 106 ASN A CA 1
ATOM 823 C C . ASN A 1 106 ? 13.376 -3.389 -17.362 1.00 86.62 106 ASN A C 1
ATOM 825 O O . ASN A 1 106 ? 12.558 -2.575 -16.926 1.00 86.62 106 ASN A O 1
ATOM 829 N N . GLU A 1 107 ? 13.632 -3.505 -18.663 1.00 85.75 107 GLU A N 1
ATOM 830 C CA . GLU A 1 107 ? 12.992 -2.716 -19.722 1.00 85.75 107 GLU A CA 1
ATOM 831 C C . GLU A 1 107 ? 11.702 -3.362 -20.267 1.00 85.75 107 GLU A C 1
ATOM 833 O O . GLU A 1 107 ? 11.186 -2.963 -21.312 1.00 85.75 107 GLU A O 1
ATOM 838 N N . GLU A 1 108 ? 11.160 -4.376 -19.584 1.00 90.88 108 GLU A N 1
ATOM 839 C CA . GLU A 1 108 ? 9.948 -5.057 -20.035 1.00 90.88 108 GLU A CA 1
ATOM 840 C C . GLU A 1 108 ? 8.695 -4.186 -19.875 1.00 90.88 108 GLU A C 1
ATOM 842 O O . GLU A 1 108 ? 8.606 -3.282 -19.035 1.00 90.88 108 GLU A O 1
ATOM 847 N N . LYS A 1 109 ? 7.671 -4.497 -20.679 1.00 94.31 109 LYS A N 1
ATOM 848 C CA . LYS A 1 109 ? 6.354 -3.878 -20.523 1.00 94.31 109 LYS A CA 1
ATOM 849 C C . LYS A 1 109 ? 5.775 -4.230 -19.149 1.00 94.31 109 LYS A C 1
ATOM 851 O O . LYS A 1 109 ? 5.871 -5.384 -18.731 1.00 94.31 109 LYS A O 1
ATOM 856 N N . PRO A 1 110 ? 5.127 -3.273 -18.467 1.00 95.69 110 PRO A N 1
ATOM 857 C CA . PRO A 1 110 ? 4.494 -3.553 -17.192 1.00 95.69 110 PRO A CA 1
ATOM 858 C C . PRO A 1 110 ? 3.377 -4.589 -17.334 1.00 95.69 110 PRO A C 1
ATOM 860 O O . PRO A 1 110 ? 2.589 -4.551 -18.282 1.00 95.69 110 PRO A O 1
ATOM 863 N N . ILE A 1 111 ? 3.294 -5.489 -16.358 1.00 97.62 111 ILE A N 1
ATOM 864 C CA . ILE A 1 111 ? 2.223 -6.480 -16.236 1.00 97.62 111 ILE A CA 1
ATOM 865 C C . ILE A 1 111 ? 1.437 -6.252 -14.949 1.00 97.62 111 ILE A C 1
ATOM 867 O O . ILE A 1 111 ? 1.965 -5.740 -13.962 1.00 97.62 111 ILE A O 1
ATOM 871 N N . ILE A 1 112 ? 0.176 -6.677 -14.938 1.00 97.94 112 ILE A N 1
ATOM 872 C CA . ILE A 1 112 ? -0.630 -6.692 -13.717 1.00 97.94 112 ILE A CA 1
ATOM 873 C C . ILE A 1 112 ? -0.457 -8.042 -13.034 1.00 97.94 112 ILE A C 1
ATOM 875 O O . ILE A 1 112 ? -0.704 -9.093 -13.625 1.00 97.94 112 ILE A O 1
ATOM 879 N N . VAL A 1 113 ? -0.063 -8.008 -11.768 1.00 97.88 113 VAL A N 1
ATOM 880 C CA . VAL A 1 113 ? 0.035 -9.188 -10.907 1.00 97.88 113 VAL A CA 1
ATOM 881 C C . VAL A 1 113 ? -0.869 -9.016 -9.696 1.00 97.88 113 VAL A C 1
ATOM 883 O O . VAL A 1 113 ? -1.280 -7.906 -9.357 1.00 97.88 113 VAL A O 1
ATOM 886 N N . TRP A 1 114 ? -1.188 -10.119 -9.024 1.00 98.00 114 TRP A N 1
ATOM 887 C CA . TRP A 1 114 ? -1.984 -10.083 -7.805 1.00 98.00 114 TRP A CA 1
ATOM 888 C C . TRP A 1 114 ? -1.514 -11.115 -6.782 1.00 98.00 114 TRP A C 1
ATOM 890 O O . TRP A 1 114 ? -0.927 -12.145 -7.121 1.00 98.00 114 TRP A O 1
ATOM 900 N N . LYS A 1 115 ? -1.786 -10.833 -5.507 1.00 98.06 115 LYS A N 1
ATOM 901 C CA . LYS A 1 115 ? -1.547 -11.733 -4.376 1.00 98.06 115 LYS A CA 1
ATOM 902 C C . LYS A 1 115 ? -2.804 -11.838 -3.526 1.00 98.06 115 LYS A C 1
ATOM 904 O O . LYS A 1 115 ? -3.480 -10.844 -3.268 1.00 98.06 115 LYS A O 1
ATOM 909 N N . LYS A 1 116 ? -3.090 -13.054 -3.065 1.00 97.62 116 LYS A N 1
ATOM 910 C CA . LYS A 1 116 ? -4.118 -13.334 -2.062 1.00 97.62 116 LYS A CA 1
ATOM 911 C C . LYS A 1 116 ? -3.438 -13.609 -0.730 1.00 97.62 116 LYS A C 1
ATOM 913 O O . LYS A 1 116 ? -2.584 -14.488 -0.660 1.00 97.62 116 LYS A O 1
ATOM 918 N N . VAL A 1 117 ? -3.838 -12.891 0.313 1.00 96.56 117 VAL A N 1
ATOM 919 C CA . VAL A 1 117 ? -3.298 -13.057 1.668 1.00 96.56 117 VAL A CA 1
ATOM 920 C C . VAL A 1 117 ? -4.437 -13.429 2.605 1.00 96.56 117 VAL A C 1
ATOM 922 O O . VAL A 1 117 ? -5.421 -12.696 2.701 1.00 96.56 117 VAL A O 1
ATOM 925 N N . HIS A 1 118 ? -4.320 -14.589 3.249 1.00 94.81 118 HIS A N 1
ATOM 926 C CA . HIS A 1 118 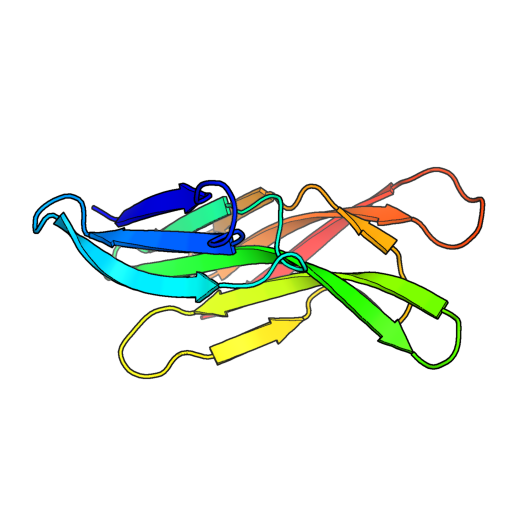? -5.272 -15.063 4.253 1.00 94.81 118 HIS A CA 1
ATOM 927 C C . HIS A 1 118 ? -5.012 -14.373 5.597 1.00 94.81 118 HIS A C 1
ATOM 929 O O . HIS A 1 118 ? -3.856 -14.085 5.913 1.00 94.81 118 HIS A O 1
ATOM 935 N N . PHE A 1 119 ? -6.072 -14.105 6.357 1.00 87.12 119 PHE A N 1
ATOM 936 C CA . PHE A 1 119 ? -6.007 -13.476 7.675 1.00 87.12 119 PHE A CA 1
ATOM 937 C C . PHE A 1 119 ? -6.894 -14.201 8.681 1.00 87.12 119 PHE A C 1
ATOM 939 O O . PHE A 1 119 ? -7.881 -14.835 8.240 1.00 87.12 119 PHE A O 1
#

Sequence (119 aa):
MISWYTGKEKASGIKVCDVSSGKIVNAEISEKVKQPQITTTKAGETFLTYAEAKHKGEEYFHAIALRKLGAKISTIYLSEPLADCSYPSISLYRNSVLVAYEKRMNEEKPIIVWKKVHF

pLDDT: mean 92.56, std 7.7, range [48.72, 98.62]

Radius of gyration: 14.59 Å; chains: 1; bounding box: 40×35×39 Å

Secondary structure (DSSP, 8-state):
-EEEEEPPTT--EEEEEETTT--EEEEEE-TTEEEEEEEE-TTS-EEEEEEEEEEETTEEEEEEEEEEESSS-EEEE-SPTT-EEEEEEEEE-SSEEEEEEEEE-TTSPPEEEEEEEE-

Foldseek 3Di:
DKDWDADDDPFGFIWMADPVVRDTQDTDRDPQWDQKDKDADPVGWIKIWTWGWDDDPPQIATWIWIWTGDPDIDIDTPDDPSWHKHNWDWDDDPQWIKIWIWTDDDPDDIDIDIDIGGD